Protein AF-A0A2S6T7Y0-F1 (afdb_monomer_lite)

Foldseek 3Di:
DDAPLLVVCVVVVNQWDWDWDAEPVRDIDTDTGGSVCVRVCVPPNDDDDCVVDRNVD

Structure (mmCIF, N/CA/C/O backbone):
data_AF-A0A2S6T7Y0-F1
#
_entry.id   AF-A0A2S6T7Y0-F1
#
loop_
_atom_site.group_PDB
_atom_site.id
_atom_site.type_symbol
_atom_site.label_atom_id
_atom_site.label_alt_id
_atom_site.label_comp_id
_atom_site.label_asym_id
_atom_site.label_entity_id
_atom_site.label_seq_id
_atom_site.pdbx_PDB_ins_code
_atom_site.Cartn_x
_atom_site.Cartn_y
_atom_site.Cartn_z
_atom_site.occupancy
_atom_site.B_iso_or_equiv
_atom_site.auth_seq_id
_atom_site.auth_comp_id
_atom_site.auth_asym_id
_atom_site.auth_atom_id
_atom_site.pdbx_PDB_model_num
ATOM 1 N N . MET A 1 1 ? 1.576 -4.262 21.120 1.00 51.97 1 MET A N 1
ATOM 2 C CA . MET A 1 1 ? 1.851 -2.809 21.047 1.00 51.97 1 MET A CA 1
ATOM 3 C C . MET A 1 1 ? 1.267 -2.307 19.738 1.00 51.97 1 MET A C 1
ATOM 5 O O . MET A 1 1 ? 1.419 -3.017 18.754 1.00 51.97 1 MET A O 1
ATOM 9 N N . ALA A 1 2 ? 0.575 -1.167 19.721 1.00 61.50 2 ALA A N 1
ATOM 10 C CA . ALA A 1 2 ? 0.039 -0.605 18.477 1.00 61.50 2 ALA A CA 1
ATOM 11 C C . ALA A 1 2 ? 1.195 -0.239 17.527 1.00 61.50 2 ALA A C 1
ATOM 13 O O . ALA A 1 2 ? 2.179 0.357 17.972 1.00 61.50 2 ALA A O 1
ATOM 14 N N . GLY A 1 3 ? 1.096 -0.616 16.250 1.00 79.50 3 GLY A N 1
ATOM 15 C CA . GLY A 1 3 ? 2.100 -0.259 15.238 1.00 79.50 3 GLY A CA 1
ATOM 16 C C . GLY A 1 3 ? 2.157 1.256 15.018 1.00 79.50 3 GLY A C 1
ATOM 17 O O . GLY A 1 3 ? 1.164 1.953 15.259 1.00 79.50 3 GLY A O 1
ATOM 18 N N . LYS A 1 4 ? 3.289 1.796 14.544 1.00 91.12 4 LYS A N 1
ATOM 19 C CA . LYS A 1 4 ? 3.416 3.252 14.330 1.00 91.12 4 LYS A CA 1
ATOM 20 C C . LYS A 1 4 ? 2.404 3.725 13.291 1.00 91.12 4 LYS A C 1
ATOM 22 O O . LYS A 1 4 ? 1.794 4.779 13.471 1.00 91.12 4 LYS A O 1
ATOM 27 N N . MET A 1 5 ? 2.163 2.916 12.255 1.00 90.44 5 MET A N 1
ATOM 28 C CA . MET A 1 5 ? 1.142 3.207 11.248 1.00 90.44 5 MET A CA 1
ATOM 29 C C . MET A 1 5 ? -0.283 3.200 11.813 1.00 90.44 5 MET A C 1
ATOM 31 O O . MET A 1 5 ? -1.090 4.033 11.409 1.00 90.44 5 MET A O 1
ATOM 35 N N . GLU A 1 6 ? 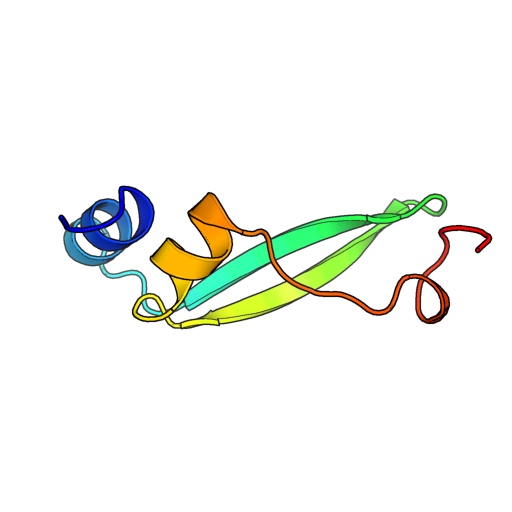-0.604 2.333 12.778 1.00 91.25 6 GLU A N 1
ATOM 36 C CA . GLU A 1 6 ? -1.926 2.318 13.424 1.00 91.25 6 GLU A CA 1
ATOM 37 C C . GLU A 1 6 ? -2.151 3.583 14.262 1.00 91.25 6 GLU A C 1
ATOM 39 O O . GLU A 1 6 ? -3.210 4.210 14.182 1.00 91.25 6 GLU A O 1
ATOM 44 N N . ALA A 1 7 ? -1.146 3.995 15.041 1.00 93.69 7 ALA A N 1
ATOM 45 C CA . ALA A 1 7 ? -1.206 5.233 15.814 1.00 93.69 7 ALA A CA 1
ATOM 46 C C . ALA A 1 7 ? -1.352 6.460 14.898 1.00 93.69 7 ALA A C 1
ATOM 48 O O . ALA A 1 7 ? -2.182 7.337 15.153 1.00 93.69 7 ALA A O 1
ATOM 49 N N . PHE A 1 8 ? -0.597 6.493 13.796 1.00 94.94 8 PHE A N 1
ATOM 50 C CA . PHE A 1 8 ? -0.699 7.534 12.776 1.00 94.94 8 PHE A CA 1
ATOM 51 C C . PHE A 1 8 ? -2.089 7.550 12.123 1.00 94.94 8 PHE A C 1
ATOM 53 O O . PHE A 1 8 ? -2.704 8.609 12.004 1.00 94.94 8 PHE A O 1
ATOM 60 N N . ALA A 1 9 ? -2.634 6.380 11.780 1.00 96.06 9 ALA A N 1
ATOM 61 C CA . ALA A 1 9 ? -3.958 6.265 11.184 1.00 96.06 9 ALA A CA 1
ATOM 62 C C . ALA A 1 9 ? -5.058 6.817 12.093 1.00 96.06 9 ALA A C 1
ATOM 64 O O . ALA A 1 9 ? -5.883 7.610 11.640 1.00 96.06 9 ALA A O 1
ATOM 65 N N . LYS A 1 10 ? -5.037 6.448 13.381 1.00 95.06 10 LYS A N 1
ATOM 66 C CA . LYS A 1 10 ? -6.004 6.930 14.380 1.00 95.06 10 LYS A CA 1
ATOM 67 C C . LYS A 1 10 ? -5.922 8.442 14.561 1.00 95.06 10 LYS A C 1
ATOM 69 O O . LYS A 1 10 ? -6.956 9.099 14.612 1.00 95.06 10 LYS A O 1
ATOM 74 N N . LYS A 1 11 ? -4.707 8.997 14.611 1.00 96.94 11 LYS A N 1
ATOM 75 C CA . LYS A 1 11 ? -4.487 10.443 14.756 1.00 96.94 11 LYS A CA 1
ATOM 76 C C . LYS A 1 11 ? -4.996 11.242 13.552 1.00 96.94 11 LYS A C 1
ATOM 78 O O . LYS A 1 11 ? -5.504 12.343 13.732 1.00 96.94 11 LYS A O 1
ATOM 83 N N . HIS A 1 12 ? -4.845 10.706 12.343 1.00 97.25 12 HIS A N 1
ATOM 84 C CA . HIS A 1 12 ? -5.118 11.430 11.097 1.00 97.25 12 HIS A CA 1
ATOM 85 C C . HIS A 1 12 ? -6.413 11.003 10.387 1.00 97.25 12 HIS A C 1
ATOM 87 O O . HIS A 1 12 ? -6.702 11.498 9.302 1.00 97.25 12 HIS A O 1
ATOM 93 N N . GLY A 1 13 ? -7.202 10.097 10.972 1.00 97.00 13 GLY A N 1
ATOM 94 C CA . GLY A 1 13 ? -8.446 9.610 10.367 1.00 97.00 13 GLY A CA 1
ATOM 95 C C . GLY A 1 13 ? -8.237 8.792 9.086 1.00 97.00 13 GLY A C 1
ATOM 96 O O . GLY A 1 13 ? -9.112 8.761 8.220 1.00 97.00 13 GLY A O 1
ATOM 97 N N . ILE A 1 14 ? -7.084 8.132 8.940 1.00 97.12 14 ILE A N 1
ATOM 98 C CA . ILE A 1 14 ? -6.736 7.363 7.738 1.00 97.12 14 ILE A CA 1
ATOM 99 C C . ILE A 1 14 ? -7.389 5.986 7.810 1.00 97.12 14 ILE A C 1
ATOM 101 O O . ILE A 1 14 ? -7.189 5.234 8.761 1.00 97.12 14 ILE A O 1
ATOM 105 N N . LYS A 1 15 ? -8.148 5.636 6.770 1.00 97.00 15 LYS A N 1
ATOM 106 C CA . LYS A 1 15 ? -8.821 4.331 6.668 1.00 97.00 15 LYS A CA 1
ATOM 107 C C . LYS A 1 15 ? -7.984 3.290 5.927 1.00 97.00 15 LYS A C 1
ATOM 109 O O . LYS A 1 15 ? -8.066 2.105 6.243 1.00 97.00 15 LYS A O 1
ATOM 114 N N . TYR A 1 16 ? -7.174 3.737 4.970 1.00 97.19 16 TYR A N 1
ATOM 115 C CA . TYR A 1 16 ? -6.369 2.878 4.111 1.00 97.19 16 TYR A CA 1
ATOM 116 C C . TYR A 1 16 ? -5.016 3.510 3.808 1.00 97.19 16 TYR A C 1
ATOM 118 O O . TYR A 1 16 ? -4.899 4.731 3.719 1.00 97.19 16 TYR A O 1
ATOM 126 N N . PHE A 1 17 ? -4.024 2.660 3.581 1.00 96.88 17 PHE A N 1
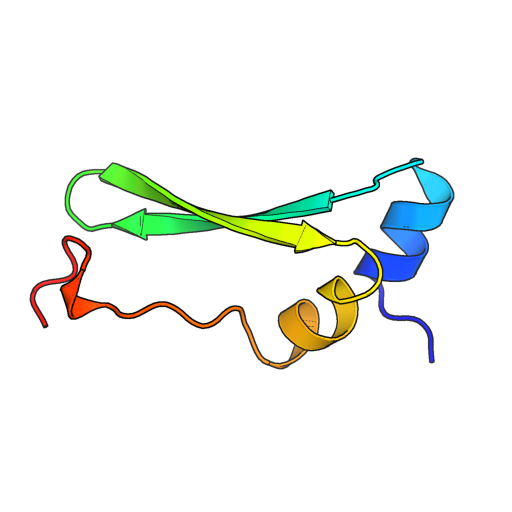ATOM 127 C CA . PHE A 1 17 ? -2.695 3.030 3.119 1.00 96.88 17 PHE A CA 1
ATOM 128 C C . PHE A 1 17 ? -2.433 2.424 1.743 1.00 96.88 17 PHE A C 1
ATOM 130 O O . PHE A 1 17 ? -2.859 1.302 1.460 1.00 96.88 17 PHE A O 1
ATOM 137 N N . LEU A 1 18 ? -1.702 3.156 0.905 1.00 97.31 18 LEU A N 1
ATOM 138 C CA . LEU A 1 18 ? -1.091 2.611 -0.300 1.00 97.31 18 LEU A CA 1
ATOM 139 C C . LEU A 1 18 ? 0.351 2.243 0.027 1.00 97.31 18 LEU A C 1
ATOM 141 O O . LEU A 1 18 ? 1.181 3.119 0.245 1.00 97.31 18 LEU A O 1
ATOM 145 N N . PHE A 1 19 ? 0.644 0.947 0.051 1.00 96.25 19 PHE A N 1
ATOM 146 C CA . PHE A 1 19 ? 2.022 0.469 0.033 1.00 96.25 19 PHE A CA 1
ATOM 147 C C . PHE A 1 19 ? 2.453 0.405 -1.423 1.00 96.25 19 PHE A C 1
ATOM 149 O O . PHE A 1 19 ? 1.891 -0.395 -2.178 1.00 96.25 19 PHE A O 1
ATOM 156 N N . ASN A 1 20 ? 3.384 1.270 -1.825 1.00 96.75 20 ASN A N 1
ATOM 157 C CA . ASN A 1 20 ? 3.783 1.423 -3.216 1.00 96.75 20 ASN A CA 1
ATOM 158 C C . ASN A 1 20 ? 5.280 1.220 -3.448 1.00 96.75 20 ASN A C 1
ATOM 160 O O . ASN A 1 20 ? 6.103 1.411 -2.557 1.00 96.75 20 ASN A O 1
ATOM 164 N N . PHE A 1 21 ? 5.612 0.866 -4.684 1.00 97.31 21 PHE A N 1
ATOM 165 C CA . PHE A 1 21 ? 6.969 0.907 -5.206 1.00 97.31 21 PHE A CA 1
ATOM 166 C C . PHE A 1 21 ? 6.945 1.282 -6.690 1.00 97.31 21 PHE A C 1
ATOM 168 O O . PHE A 1 21 ? 5.935 1.106 -7.377 1.00 97.31 21 PHE A O 1
ATOM 175 N N . THR A 1 22 ? 8.074 1.785 -7.174 1.00 97.69 22 THR A N 1
ATOM 176 C CA . THR A 1 22 ? 8.295 2.100 -8.587 1.00 97.69 22 THR A CA 1
ATOM 177 C C . THR A 1 22 ? 9.048 0.943 -9.234 1.00 97.69 22 THR A C 1
ATOM 179 O O . THR A 1 22 ? 10.089 0.542 -8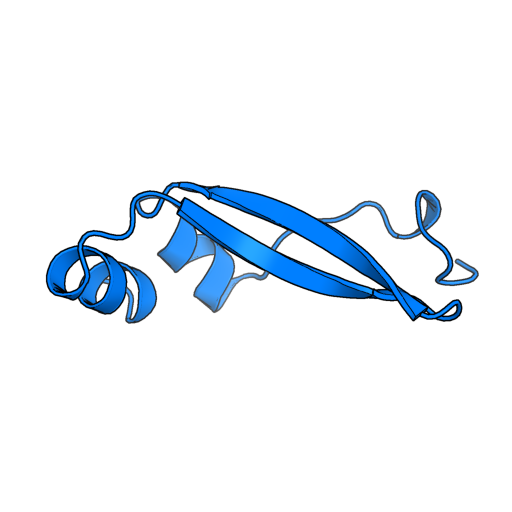.717 1.00 97.69 22 THR A O 1
ATOM 182 N N . ASP A 1 23 ? 8.541 0.395 -10.337 1.00 97.12 23 ASP A N 1
ATOM 183 C CA . ASP A 1 23 ? 9.270 -0.627 -11.103 1.00 97.12 23 ASP A CA 1
ATOM 184 C C . ASP A 1 23 ? 10.299 -0.014 -12.079 1.00 97.12 23 ASP A C 1
ATOM 186 O O . ASP A 1 23 ? 10.440 1.209 -12.164 1.00 97.12 23 ASP A O 1
ATOM 190 N N . MET A 1 24 ? 11.035 -0.843 -12.834 1.00 96.44 24 MET A N 1
ATOM 191 C CA . MET A 1 24 ? 12.129 -0.372 -13.702 1.00 96.44 24 MET A CA 1
ATOM 192 C C . MET A 1 24 ? 11.667 0.540 -14.846 1.00 96.44 24 MET A C 1
ATOM 194 O O . MET A 1 24 ? 12.486 1.244 -15.432 1.00 96.44 24 MET A O 1
ATOM 198 N N . ARG A 1 25 ? 10.367 0.559 -15.172 1.00 96.50 25 ARG A N 1
ATOM 199 C CA . ARG A 1 25 ? 9.801 1.454 -16.195 1.00 96.50 25 ARG A CA 1
ATOM 200 C C . ARG A 1 25 ? 9.137 2.691 -15.601 1.00 96.50 25 ARG A C 1
ATOM 202 O O . ARG A 1 25 ? 8.415 3.392 -16.305 1.00 96.50 25 ARG A O 1
ATOM 209 N N . GLY A 1 26 ? 9.357 2.959 -14.316 1.00 96.94 26 GLY A N 1
ATOM 210 C CA . GLY A 1 26 ? 8.770 4.109 -13.640 1.00 96.94 26 GLY A CA 1
ATOM 211 C C . GLY A 1 26 ? 7.298 3.922 -13.269 1.00 96.94 26 GLY A C 1
ATOM 212 O O . GLY A 1 26 ? 6.670 4.879 -12.817 1.00 96.94 26 GLY A O 1
ATOM 213 N N . VAL A 1 27 ? 6.716 2.727 -13.443 1.00 97.75 27 VAL A N 1
ATOM 214 C CA . VAL A 1 27 ? 5.297 2.510 -13.136 1.00 97.75 27 VAL A CA 1
ATOM 215 C C . VAL A 1 27 ? 5.114 2.358 -11.632 1.00 97.75 27 VAL A C 1
ATOM 217 O O . VAL A 1 27 ? 5.789 1.553 -10.990 1.00 97.75 27 VAL A O 1
ATOM 220 N N . GLN A 1 28 ? 4.157 3.105 -11.075 1.00 97.94 28 GLN A N 1
ATOM 221 C CA . GLN A 1 28 ? 3.740 2.940 -9.687 1.00 97.94 28 GLN A CA 1
ATOM 222 C C . GLN A 1 28 ? 2.902 1.676 -9.520 1.00 97.94 28 GLN A C 1
ATOM 224 O O . GLN A 1 28 ? 1.846 1.512 -10.133 1.00 97.94 28 GLN A O 1
ATOM 229 N N . ARG A 1 29 ? 3.370 0.784 -8.652 1.00 97.81 29 ARG A N 1
ATOM 230 C CA . ARG A 1 29 ? 2.661 -0.420 -8.218 1.00 97.81 29 ARG A CA 1
ATOM 231 C C . ARG A 1 29 ? 2.208 -0.200 -6.793 1.00 97.81 29 ARG A C 1
ATOM 233 O O . ARG A 1 29 ? 2.966 0.330 -5.988 1.00 97.81 29 ARG A O 1
ATOM 240 N N . SER A 1 30 ? 0.971 -0.558 -6.465 1.00 97.75 30 SER A N 1
ATOM 241 C CA . SER A 1 30 ? 0.441 -0.305 -5.126 1.00 97.75 30 SER A CA 1
ATOM 242 C C . SER A 1 30 ? -0.507 -1.393 -4.656 1.00 97.75 30 SER A C 1
ATOM 244 O O . SER A 1 30 ? -1.172 -2.052 -5.453 1.00 97.75 30 SER A O 1
ATOM 246 N N . LYS A 1 31 ? -0.586 -1.549 -3.337 1.00 97.69 31 LYS A N 1
ATOM 247 C CA . LYS A 1 31 ? -1.598 -2.349 -2.649 1.00 97.69 31 LYS A CA 1
ATOM 248 C C . LYS A 1 31 ? -2.351 -1.443 -1.684 1.00 97.69 31 LYS A C 1
ATOM 250 O O . LYS A 1 31 ? -1.729 -0.798 -0.841 1.00 97.69 31 LYS A O 1
ATOM 255 N N . LEU A 1 32 ? -3.675 -1.407 -1.814 1.00 97.56 32 LEU A N 1
ATOM 256 C CA . LEU A 1 32 ? -4.552 -0.728 -0.867 1.00 97.56 32 LEU A CA 1
ATOM 257 C C . LEU A 1 32 ? -4.756 -1.632 0.352 1.00 97.56 32 LEU A C 1
ATOM 259 O O . LEU A 1 32 ? -5.292 -2.731 0.228 1.00 97.56 32 LEU A O 1
ATOM 263 N N . VAL A 1 33 ? -4.308 -1.178 1.518 1.00 96.94 33 VAL A N 1
ATOM 264 C CA . VAL A 1 33 ? -4.328 -1.950 2.766 1.00 96.94 33 VAL A CA 1
ATOM 265 C C . VAL A 1 33 ? -5.138 -1.188 3.814 1.00 96.94 33 VAL A C 1
ATOM 267 O O . VAL A 1 33 ? -4.898 0.007 3.995 1.00 96.94 33 VAL A O 1
ATOM 270 N N . PRO A 1 34 ? -6.093 -1.823 4.518 1.00 96.19 34 PRO A N 1
ATOM 271 C CA . PRO A 1 34 ? -6.820 -1.167 5.601 1.00 96.19 34 PRO A CA 1
ATOM 272 C C . PRO A 1 34 ? -5.886 -0.827 6.766 1.00 96.19 34 PRO A C 1
ATOM 274 O O . PRO A 1 34 ? -4.942 -1.561 7.058 1.00 96.19 34 PRO A O 1
ATOM 277 N N . ALA A 1 35 ? -6.174 0.263 7.479 1.00 95.81 35 ALA A N 1
ATOM 278 C CA . ALA A 1 35 ? -5.358 0.717 8.608 1.00 95.81 35 ALA A CA 1
ATOM 279 C C . ALA A 1 35 ? -5.175 -0.347 9.708 1.00 95.81 35 ALA A C 1
ATOM 281 O O . ALA A 1 35 ? -4.146 -0.355 10.379 1.00 95.81 35 ALA A O 1
ATOM 282 N N . SER A 1 36 ? -6.131 -1.271 9.855 1.00 93.88 36 SER A N 1
ATOM 283 C CA . SER A 1 36 ? -6.054 -2.400 10.789 1.00 93.88 36 SER A CA 1
ATOM 284 C C . SER A 1 36 ? -4.985 -3.437 10.428 1.00 93.88 36 SER A C 1
ATOM 286 O O . SER A 1 36 ? -4.460 -4.080 11.327 1.00 93.88 36 SER A O 1
ATOM 288 N N . ALA A 1 37 ? -4.646 -3.590 9.144 1.00 94.06 37 ALA A N 1
ATOM 289 C CA . ALA A 1 37 ? -3.644 -4.547 8.658 1.00 94.06 37 ALA A CA 1
ATOM 290 C C . ALA A 1 37 ? -2.285 -3.891 8.344 1.00 94.06 37 ALA A C 1
ATOM 292 O O . ALA A 1 37 ? -1.307 -4.577 8.051 1.00 94.06 37 ALA A O 1
ATOM 293 N N . ALA A 1 38 ? -2.204 -2.558 8.398 1.00 94.44 38 ALA A N 1
ATOM 294 C CA . ALA A 1 38 ? -0.975 -1.817 8.129 1.00 94.44 38 ALA A CA 1
ATO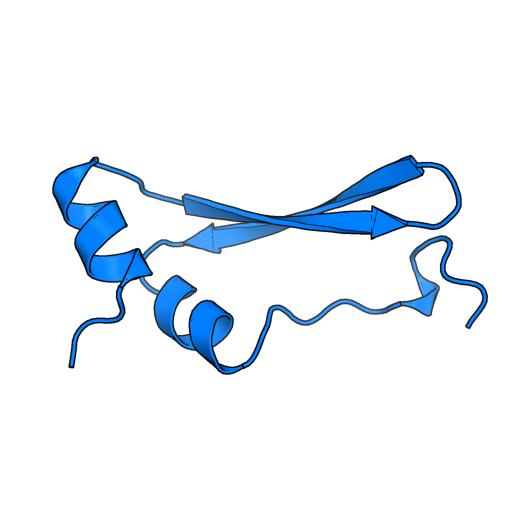M 295 C C . ALA A 1 38 ? 0.192 -2.158 9.085 1.00 94.44 38 ALA A C 1
ATOM 297 O O . ALA A 1 38 ? 1.312 -2.237 8.586 1.00 94.44 38 ALA A O 1
ATOM 298 N N . PRO A 1 39 ? -0.008 -2.416 10.398 1.00 93.75 39 PRO A N 1
ATOM 299 C CA . PRO A 1 39 ? 1.090 -2.786 11.302 1.00 93.75 39 PRO A CA 1
ATOM 300 C C . PRO A 1 39 ? 1.832 -4.064 10.905 1.00 93.75 39 PRO A C 1
ATOM 302 O O . PRO A 1 39 ? 3.051 -4.14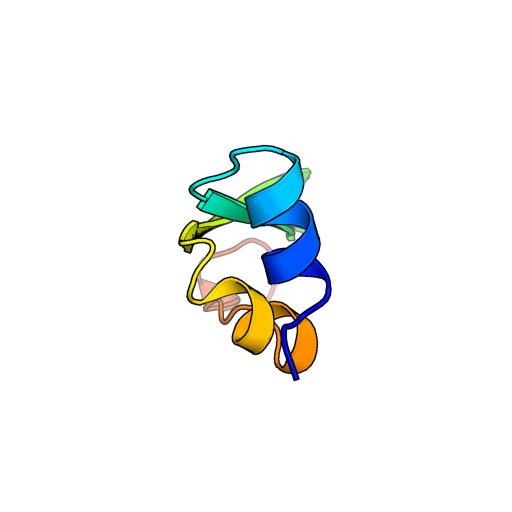5 11.057 1.00 93.75 39 PRO A O 1
ATOM 305 N N . ASP A 1 40 ? 1.118 -5.054 10.366 1.00 93.06 40 ASP A N 1
ATOM 306 C CA . ASP A 1 40 ? 1.740 -6.295 9.906 1.00 93.06 40 ASP A CA 1
ATOM 307 C C . ASP A 1 40 ? 2.601 -6.042 8.665 1.00 93.06 40 ASP A C 1
ATOM 309 O O . ASP A 1 40 ? 3.734 -6.518 8.586 1.00 93.06 40 ASP A O 1
ATOM 313 N N . MET A 1 41 ? 2.100 -5.220 7.736 1.00 93.94 41 MET A N 1
ATOM 314 C CA . MET A 1 41 ? 2.832 -4.807 6.534 1.00 93.94 41 MET A CA 1
ATOM 315 C C . MET A 1 41 ? 4.018 -3.883 6.858 1.00 93.94 41 MET A C 1
ATOM 317 O O . MET A 1 41 ? 5.028 -3.942 6.165 1.00 93.94 41 MET A O 1
ATOM 321 N N . GLU A 1 42 ? 3.935 -3.062 7.913 1.00 91.19 42 GLU A N 1
ATOM 322 C CA . GLU A 1 42 ? 5.038 -2.213 8.397 1.00 91.19 42 GLU A CA 1
ATOM 323 C C . GLU A 1 42 ? 6.257 -3.062 8.794 1.00 91.19 42 GLU A C 1
ATOM 325 O O . GLU A 1 42 ? 7.394 -2.681 8.523 1.00 91.19 42 GLU A O 1
ATOM 330 N N . ARG A 1 43 ? 6.027 -4.231 9.409 1.00 91.44 43 ARG A N 1
ATOM 331 C CA . ARG A 1 43 ? 7.094 -5.132 9.871 1.00 91.44 43 ARG A CA 1
ATOM 332 C C . ARG A 1 43 ? 7.535 -6.144 8.814 1.00 91.44 43 ARG A C 1
ATOM 334 O O . ARG A 1 43 ? 8.727 -6.409 8.700 1.00 91.44 43 ARG A O 1
ATOM 341 N N . ALA A 1 44 ? 6.587 -6.762 8.111 1.00 94.44 44 ALA A N 1
ATOM 342 C CA . ALA A 1 44 ? 6.849 -7.886 7.208 1.00 94.44 44 ALA A CA 1
ATOM 343 C C . ALA A 1 44 ? 6.947 -7.484 5.725 1.00 94.44 44 ALA A C 1
ATOM 345 O O . ALA A 1 44 ? 7.391 -8.284 4.905 1.00 94.44 44 ALA A O 1
ATOM 346 N N . GLY A 1 45 ? 6.543 -6.260 5.376 1.00 93.88 45 GLY A N 1
ATOM 347 C CA . GLY A 1 45 ? 6.380 -5.818 3.995 1.00 93.88 45 GLY A CA 1
ATOM 348 C C . GLY A 1 45 ? 5.047 -6.254 3.381 1.00 93.88 45 GLY A C 1
ATOM 349 O O . GLY A 1 45 ? 4.358 -7.150 3.870 1.00 93.88 45 GLY A O 1
ATOM 350 N N . ALA A 1 46 ? 4.675 -5.605 2.277 1.00 96.00 46 ALA A N 1
ATOM 351 C CA . ALA A 1 46 ? 3.501 -5.967 1.491 1.00 96.00 46 ALA A CA 1
ATOM 352 C C . ALA A 1 46 ? 3.897 -6.907 0.345 1.00 96.00 46 ALA A C 1
ATOM 354 O O . ALA A 1 46 ? 4.758 -6.575 -0.465 1.00 96.00 46 ALA A O 1
ATOM 355 N N . GLY A 1 47 ? 3.247 -8.068 0.251 1.00 95.62 47 GLY A N 1
ATOM 356 C CA . GLY A 1 47 ? 3.546 -9.055 -0.791 1.00 95.62 47 GLY A CA 1
ATOM 357 C C . GLY A 1 47 ? 3.041 -8.650 -2.181 1.00 95.62 47 GLY A C 1
ATOM 358 O O . GLY A 1 47 ? 1.865 -8.303 -2.346 1.00 95.62 47 GLY A O 1
ATOM 359 N N . PHE A 1 48 ? 3.908 -8.767 -3.187 1.00 96.50 48 PHE A N 1
ATOM 360 C CA . PHE A 1 48 ? 3.600 -8.605 -4.610 1.00 96.50 48 PHE A CA 1
ATOM 361 C C . PHE A 1 48 ? 4.219 -9.757 -5.407 1.00 96.50 48 PHE A C 1
ATOM 363 O O . PHE A 1 48 ? 5.303 -10.228 -5.074 1.00 96.50 48 PHE A O 1
ATOM 370 N N . ALA A 1 49 ? 3.553 -10.189 -6.478 1.00 96.56 49 ALA A N 1
ATOM 371 C CA . ALA A 1 49 ? 4.160 -11.087 -7.454 1.00 96.56 49 ALA A CA 1
ATOM 372 C C . ALA A 1 49 ? 5.010 -10.255 -8.427 1.00 96.56 49 ALA A C 1
ATOM 374 O O . ALA A 1 49 ? 4.459 -9.585 -9.300 1.00 96.56 49 ALA A O 1
ATOM 375 N N . GLY A 1 50 ? 6.336 -10.268 -8.258 1.00 94.44 50 GLY A N 1
ATOM 376 C CA . GLY A 1 50 ? 7.260 -9.440 -9.048 1.00 94.44 50 GLY A CA 1
ATOM 377 C C . GLY A 1 50 ? 7.203 -9.700 -10.558 1.00 94.44 50 GLY A C 1
ATOM 378 O O . GLY A 1 50 ? 7.296 -8.761 -11.337 1.00 94.44 50 GLY A O 1
ATOM 379 N N . PHE A 1 51 ? 6.907 -10.935 -10.972 1.00 96.00 51 PHE A N 1
ATOM 380 C CA . PHE A 1 51 ? 6.693 -11.295 -12.381 1.00 96.00 51 PHE A CA 1
ATOM 381 C C . PHE A 1 51 ? 5.556 -10.501 -13.058 1.00 96.00 51 PHE A C 1
ATOM 383 O O . PHE A 1 51 ? 5.589 -10.253 -14.258 1.00 96.00 51 PHE A O 1
ATOM 390 N N . ALA A 1 52 ? 4.545 -10.059 -12.301 1.00 96.56 52 ALA A N 1
ATOM 391 C CA . ALA A 1 52 ? 3.443 -9.257 -12.842 1.00 96.56 52 ALA A CA 1
ATOM 392 C C . ALA A 1 52 ? 3.803 -7.765 -13.018 1.00 96.56 52 ALA A C 1
ATOM 394 O O . ALA A 1 52 ? 2.942 -6.947 -13.358 1.00 96.56 52 ALA A O 1
ATOM 395 N N . THR A 1 53 ? 5.052 -7.384 -12.748 1.00 96.25 53 THR A N 1
ATOM 396 C CA . THR A 1 53 ? 5.562 -6.015 -12.872 1.00 96.25 53 THR A CA 1
ATOM 397 C C . THR A 1 53 ? 6.780 -5.985 -13.797 1.00 96.25 53 THR A C 1
ATOM 399 O O . THR A 1 53 ? 7.125 -6.980 -14.427 1.00 96.25 53 THR A O 1
ATOM 402 N N . TYR A 1 54 ? 7.419 -4.822 -13.942 1.00 95.94 54 TYR A N 1
ATOM 403 C CA . TYR A 1 54 ? 8.616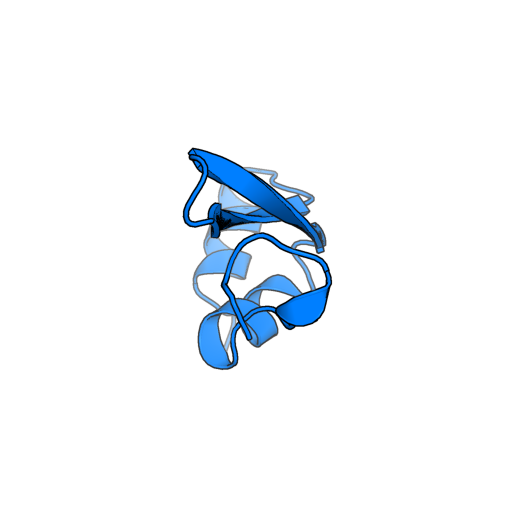 -4.674 -14.772 1.00 95.94 54 TYR A CA 1
ATOM 404 C C . TYR A 1 54 ? 9.882 -4.743 -13.922 1.00 95.94 54 TYR A C 1
ATOM 406 O O . TYR A 1 54 ? 10.621 -3.766 -13.838 1.00 95.94 54 TYR A O 1
ATOM 414 N N . LEU A 1 55 ? 10.073 -5.873 -13.240 1.00 95.50 55 LEU A N 1
ATOM 415 C CA . LEU A 1 55 ? 11.261 -6.151 -12.426 1.00 95.50 55 LEU A CA 1
ATOM 416 C C . LEU A 1 55 ? 12.229 -7.159 -13.069 1.00 95.50 55 LEU A C 1
ATOM 418 O O . LEU A 1 55 ? 13.221 -7.482 -12.431 1.00 95.50 55 LEU A O 1
ATOM 422 N N . ASP A 1 56 ? 11.947 -7.616 -14.297 1.00 84.88 56 ASP A N 1
ATOM 423 C CA . ASP A 1 56 ? 12.772 -8.569 -15.065 1.00 84.88 56 ASP A CA 1
ATOM 424 C C . ASP A 1 56 ? 13.217 -9.780 -14.216 1.00 84.88 56 ASP A C 1
ATOM 426 O O . ASP A 1 56 ? 14.389 -9.937 -13.874 1.00 84.88 56 ASP A O 1
ATOM 430 N N . MET A 1 57 ? 12.223 -10.573 -13.789 1.00 74.12 57 MET A N 1
ATOM 431 C CA . MET A 1 57 ? 12.350 -11.691 -12.839 1.00 74.12 57 MET A CA 1
ATOM 432 C C . MET A 1 57 ? 11.977 -13.032 -13.458 1.00 74.12 57 MET A C 1
ATOM 434 O O . MET A 1 57 ? 11.013 -13.053 -14.259 1.00 74.12 57 MET A O 1
#

pLDDT: mean 93.42, std 8.2, range [51.97, 97.94]

Radius of gyration: 13.16 Å; chains: 1; bounding box: 22×23×37 Å

Sequence (57 aa):
MAGKMEAFAKKHGIKYFLFNFTDMRGVQRSKLVPASAAPDMERAGAGFAGFATYLDM

Secondary structure (DSSP, 8-state):
---HHHHHHHHHT--EEEEEEE-TTS-EEEEEEETTTHHHHHHH-----GGGTTS--